Protein AF-A0A4Q7NW62-F1 (afdb_monomer)

Nearest PDB structures (foldseek):
  5v1u-assembly2_B  TM=8.911E-01  e=1.496E-04  Thermobaculum terrenum ATCC BAA-798
  6jx3-assembly1_B  TM=8.847E-01  e=1.708E-02  Thermobifida fusca
  4bq8-assembly1_C  TM=7.292E-01  e=2.832E+00  Homo sapiens
  8omv-assembly1_A  TM=6.789E-01  e=8.696E+00  Homo sapiens

Radius of gyration: 19.52 Å; Cα contacts (8 Å, |Δi|>4): 232; chains: 1; bounding box: 76×42×32 Å

Structure (mmCIF, N/CA/C/O backbone):
data_AF-A0A4Q7NW62-F1
#
_entry.id   AF-A0A4Q7NW62-F1
#
loop_
_atom_site.group_PDB
_atom_site.id
_atom_site.type_symbol
_atom_site.label_atom_id
_atom_site.label_alt_id
_atom_site.label_comp_id
_atom_site.label_asym_id
_atom_site.label_entity_id
_atom_site.label_seq_id
_atom_site.pdbx_PDB_ins_code
_atom_site.Cartn_x
_atom_site.Cartn_y
_atom_site.Cartn_z
_atom_site.occupancy
_atom_site.B_iso_or_equiv
_atom_site.auth_seq_id
_atom_site.auth_comp_id
_atom_site.auth_asym_id
_atom_site.auth_atom_id
_atom_site.pdbx_PDB_model_num
ATOM 1 N N . MET A 1 1 ? 17.694 -22.803 5.555 1.00 36.91 1 MET A N 1
ATOM 2 C CA . MET A 1 1 ? 16.861 -22.020 6.484 1.00 36.91 1 MET A CA 1
ATOM 3 C C . MET A 1 1 ? 16.450 -20.780 5.713 1.00 36.91 1 MET A C 1
ATOM 5 O O . MET A 1 1 ? 17.254 -19.869 5.587 1.00 36.91 1 MET A O 1
ATOM 9 N N . MET A 1 2 ? 15.308 -20.842 5.026 1.00 39.62 2 MET A N 1
ATOM 10 C CA . MET A 1 2 ? 14.738 -19.671 4.353 1.00 39.62 2 MET A CA 1
ATOM 11 C C . MET A 1 2 ? 14.202 -18.797 5.486 1.00 39.62 2 MET A C 1
ATOM 13 O O . MET A 1 2 ? 13.473 -19.325 6.322 1.00 39.62 2 MET A O 1
ATOM 17 N N . ALA A 1 3 ? 14.632 -17.542 5.593 1.00 41.91 3 ALA A N 1
ATOM 18 C CA . ALA A 1 3 ? 14.059 -16.640 6.582 1.00 41.91 3 ALA A CA 1
ATOM 19 C C . ALA A 1 3 ? 12.547 -16.561 6.323 1.00 41.91 3 ALA A C 1
ATOM 21 O O . ALA A 1 3 ? 12.134 -16.251 5.206 1.00 41.91 3 ALA A O 1
ATOM 22 N N . GLU A 1 4 ? 11.745 -16.924 7.322 1.00 54.19 4 GLU A N 1
ATOM 23 C CA . GLU A 1 4 ? 10.304 -16.686 7.329 1.00 54.19 4 GLU A CA 1
ATOM 24 C C . GLU A 1 4 ? 10.112 -15.168 7.245 1.00 54.19 4 GLU A C 1
ATOM 26 O O . GLU A 1 4 ? 10.319 -14.455 8.224 1.00 54.19 4 GLU A O 1
ATOM 31 N N . GLY A 1 5 ? 9.846 -14.662 6.038 1.00 63.66 5 GLY A N 1
ATOM 32 C CA . GLY A 1 5 ? 9.550 -13.250 5.824 1.00 63.66 5 GLY A CA 1
ATOM 33 C C . GLY A 1 5 ? 8.301 -12.861 6.611 1.00 63.66 5 GLY A C 1
ATOM 34 O O . GLY A 1 5 ? 7.371 -13.661 6.746 1.00 63.66 5 GLY A O 1
ATOM 35 N N . THR A 1 6 ? 8.283 -11.647 7.155 1.00 76.88 6 THR A N 1
ATOM 36 C CA . THR A 1 6 ? 7.163 -11.174 7.975 1.00 76.88 6 THR A CA 1
ATOM 37 C C . THR A 1 6 ? 5.910 -11.069 7.109 1.00 76.88 6 THR A C 1
ATOM 39 O O . THR A 1 6 ? 5.869 -10.286 6.160 1.00 76.88 6 THR A O 1
ATOM 42 N N . ALA A 1 7 ? 4.893 -11.867 7.433 1.00 85.19 7 ALA A N 1
ATOM 43 C CA . ALA A 1 7 ? 3.557 -11.730 6.872 1.00 85.19 7 ALA A CA 1
ATOM 44 C C . ALA A 1 7 ? 2.762 -10.665 7.639 1.00 85.19 7 ALA A C 1
ATOM 46 O O . ALA A 1 7 ? 2.982 -10.442 8.837 1.00 85.19 7 ALA A O 1
ATOM 47 N N . TYR A 1 8 ? 1.831 -10.031 6.935 1.00 89.62 8 TYR A N 1
ATOM 48 C CA . TYR A 1 8 ? 0.973 -8.979 7.465 1.00 89.62 8 TYR A CA 1
ATOM 49 C C . TYR A 1 8 ? -0.495 -9.319 7.232 1.00 89.62 8 TYR A C 1
ATOM 51 O O . TYR A 1 8 ? -0.834 -10.071 6.321 1.00 89.62 8 TYR A O 1
ATOM 59 N N . ALA A 1 9 ? -1.369 -8.746 8.047 1.00 89.88 9 ALA A N 1
ATOM 60 C CA . ALA A 1 9 ? -2.806 -8.907 7.917 1.00 89.88 9 ALA A CA 1
ATOM 61 C C . ALA A 1 9 ? -3.512 -7.555 8.023 1.00 89.88 9 ALA A C 1
ATOM 63 O O . ALA A 1 9 ? -3.043 -6.639 8.703 1.00 89.88 9 ALA A O 1
ATOM 64 N N . VAL A 1 10 ? -4.670 -7.465 7.370 1.00 91.62 10 VAL A N 1
ATOM 65 C CA . VAL A 1 10 ? -5.626 -6.370 7.543 1.00 91.62 10 VAL A CA 1
ATOM 66 C C . VAL A 1 10 ? -6.702 -6.825 8.521 1.00 91.62 10 VAL A C 1
ATOM 68 O O . VAL A 1 10 ? -7.255 -7.917 8.387 1.00 91.62 10 VAL A O 1
ATOM 71 N N . GLU A 1 11 ? -7.017 -5.988 9.505 1.00 89.44 11 GLU A N 1
ATOM 72 C CA . GLU A 1 11 ? -8.140 -6.228 10.407 1.00 89.44 11 GLU A CA 1
ATOM 73 C C . GLU A 1 11 ? -9.420 -5.628 9.798 1.00 89.44 11 GLU A C 1
ATOM 75 O O . GLU A 1 11 ? -9.573 -4.404 9.807 1.00 89.44 11 GLU A O 1
ATOM 80 N N . PRO A 1 12 ? -10.381 -6.440 9.313 1.00 83.62 12 PRO A N 1
ATOM 81 C CA . PRO A 1 12 ? -11.567 -5.930 8.610 1.00 83.62 12 PRO A CA 1
ATOM 82 C C . PRO A 1 12 ? -12.493 -5.082 9.496 1.00 83.62 12 PRO A C 1
ATOM 84 O O . PRO A 1 12 ? -13.343 -4.358 8.992 1.00 83.62 12 PRO A O 1
ATOM 87 N N . GLY A 1 13 ? -12.345 -5.160 10.824 1.00 88.19 13 GLY A N 1
ATOM 88 C CA . GLY A 1 13 ? -13.051 -4.294 11.774 1.00 88.19 13 GLY A CA 1
ATOM 89 C C . GLY A 1 13 ? -12.369 -2.947 12.038 1.00 88.19 13 GLY A C 1
ATOM 90 O O . GLY A 1 13 ? -12.949 -2.114 12.727 1.00 88.19 13 GLY A O 1
ATOM 91 N N . LYS A 1 14 ? -11.149 -2.735 11.530 1.00 89.75 14 LYS A N 1
ATOM 92 C CA . LYS A 1 14 ? -10.366 -1.504 11.722 1.00 89.75 14 LYS A CA 1
ATOM 93 C C . LYS A 1 14 ? -10.079 -0.773 10.423 1.00 89.75 14 LYS A C 1
ATOM 95 O O . LYS A 1 14 ? -9.925 0.441 10.454 1.00 89.75 14 LYS A O 1
ATOM 100 N N . VAL A 1 15 ? -9.994 -1.490 9.307 1.00 93.62 15 VAL A N 1
ATOM 101 C CA . VAL A 1 15 ? -9.616 -0.922 8.015 1.00 93.62 15 VAL A CA 1
ATOM 102 C C . VAL A 1 15 ? -10.602 -1.386 6.958 1.00 93.62 15 VAL A C 1
ATOM 104 O O . VAL A 1 15 ? -10.824 -2.585 6.790 1.00 93.62 15 VAL A O 1
ATOM 107 N N . VAL A 1 16 ? -11.165 -0.428 6.229 1.00 93.12 16 VAL A N 1
ATOM 108 C CA . VAL A 1 16 ? -11.902 -0.672 4.984 1.00 93.12 16 VAL A CA 1
ATOM 109 C C . VAL A 1 16 ? -11.052 -0.146 3.845 1.00 93.12 16 VAL A C 1
ATOM 111 O O . VAL A 1 16 ? -10.388 0.878 3.997 1.00 93.12 16 VAL A O 1
ATOM 114 N N . HIS A 1 17 ? -11.051 -0.842 2.714 1.00 93.75 17 HIS A N 1
ATOM 115 C CA . HIS A 1 17 ? -10.345 -0.377 1.535 1.00 93.75 17 HIS A CA 1
ATOM 116 C C . HIS A 1 17 ? -11.122 -0.687 0.261 1.00 93.75 17 HIS A C 1
ATOM 118 O O . HIS A 1 17 ? -11.857 -1.672 0.191 1.00 93.75 17 HIS A O 1
ATOM 124 N N . GLU A 1 18 ? -10.901 0.128 -0.758 1.00 92.88 18 GLU A N 1
ATOM 125 C CA . GLU A 1 18 ? -11.425 -0.071 -2.103 1.00 92.88 18 GLU A CA 1
ATOM 126 C C . GLU A 1 18 ? -10.347 0.319 -3.111 1.00 92.88 18 GLU A C 1
ATOM 128 O O . GLU A 1 18 ? -9.634 1.296 -2.907 1.00 92.88 18 GLU A O 1
ATOM 133 N N . THR A 1 19 ? -10.192 -0.465 -4.175 1.00 90.38 19 THR A N 1
ATOM 134 C CA . THR A 1 19 ? -9.251 -0.158 -5.257 1.00 90.38 19 THR A CA 1
ATOM 135 C C . THR A 1 19 ? -10.044 0.186 -6.508 1.00 90.38 19 THR A C 1
ATOM 137 O O . THR A 1 19 ? -10.826 -0.638 -6.983 1.00 90.38 19 THR A O 1
ATOM 140 N N . LEU A 1 20 ? -9.832 1.388 -7.037 1.00 86.44 20 LEU A N 1
ATOM 141 C CA . LEU A 1 20 ? -10.522 1.944 -8.197 1.00 86.44 20 LEU A CA 1
ATOM 142 C C . LEU A 1 20 ? -9.531 2.739 -9.057 1.00 86.44 20 LEU A C 1
ATOM 144 O O . LEU A 1 20 ? -8.699 3.462 -8.528 1.00 86.44 20 LEU A O 1
ATOM 148 N N . ASP A 1 21 ? -9.592 2.565 -10.379 1.00 85.62 21 ASP A N 1
ATOM 149 C CA . ASP A 1 21 ? -8.795 3.313 -11.373 1.00 85.62 21 ASP A CA 1
ATOM 150 C C . ASP A 1 21 ? -7.284 3.454 -11.059 1.00 85.62 21 ASP A C 1
ATOM 152 O O . ASP A 1 21 ? -6.673 4.500 -11.260 1.00 85.62 21 ASP A O 1
ATOM 156 N N . GLY A 1 22 ? -6.653 2.396 -10.536 1.00 86.31 22 GLY A N 1
ATOM 157 C CA . GLY A 1 22 ? -5.223 2.414 -10.198 1.00 86.31 22 GLY A CA 1
ATOM 158 C C . GLY A 1 22 ? -4.876 3.175 -8.909 1.00 86.31 22 GLY A C 1
ATOM 159 O O . GLY A 1 22 ? -3.703 3.465 -8.665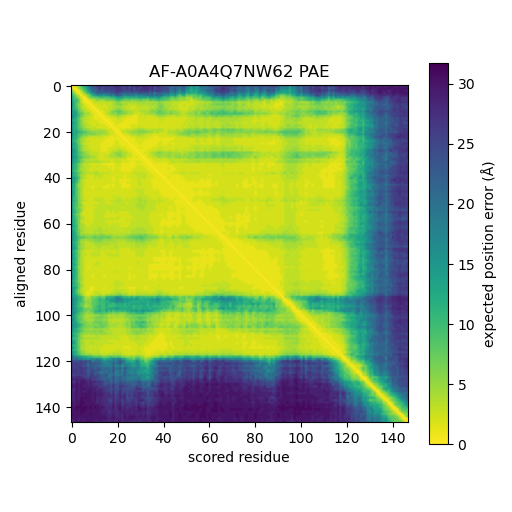 1.00 86.31 22 GLY A O 1
ATOM 160 N N . GLU A 1 23 ? -5.871 3.466 -8.073 1.00 90.75 23 GLU A N 1
ATOM 161 C CA . GLU A 1 23 ? -5.745 4.027 -6.730 1.00 90.75 23 GLU A CA 1
ATOM 162 C C . GLU A 1 23 ? -6.403 3.089 -5.705 1.00 90.75 23 GLU A C 1
ATOM 164 O O . GLU A 1 23 ? -7.436 2.476 -5.969 1.00 90.75 23 GLU A O 1
ATOM 169 N N . THR A 1 24 ? -5.808 2.961 -4.518 1.00 94.38 24 THR A N 1
ATOM 170 C CA . THR A 1 24 ? -6.442 2.293 -3.376 1.00 94.38 24 THR A CA 1
ATOM 171 C C . THR A 1 24 ? -6.786 3.321 -2.317 1.00 94.38 24 THR A C 1
ATOM 173 O O . THR A 1 24 ? -5.908 3.979 -1.764 1.00 94.38 24 THR A O 1
ATOM 176 N N . ILE A 1 25 ? -8.065 3.386 -1.981 1.00 93.94 25 ILE A N 1
ATOM 177 C CA . ILE A 1 25 ? -8.583 4.133 -0.849 1.00 93.94 25 ILE A CA 1
ATOM 178 C C . ILE A 1 25 ? -8.543 3.256 0.390 1.00 93.94 25 ILE A C 1
ATOM 180 O O . ILE A 1 25 ? -9.022 2.125 0.351 1.00 93.94 25 ILE A O 1
ATOM 184 N N . LEU A 1 26 ? -8.006 3.775 1.494 1.00 93.94 26 LEU A N 1
ATOM 185 C CA . LEU A 1 26 ? -8.038 3.124 2.801 1.00 93.94 26 LEU A CA 1
ATOM 186 C C . LEU A 1 26 ? -8.683 4.039 3.837 1.00 93.94 26 LEU A C 1
ATOM 188 O O . LEU A 1 26 ? -8.395 5.231 3.899 1.00 93.94 26 LEU A O 1
ATOM 192 N N . ILE A 1 27 ? -9.523 3.464 4.690 1.00 91.75 27 ILE A N 1
ATOM 193 C CA . ILE A 1 27 ? -10.200 4.170 5.774 1.00 91.75 27 ILE A CA 1
ATOM 194 C C . ILE A 1 27 ? -9.895 3.441 7.078 1.00 91.75 27 ILE A C 1
ATOM 196 O O . ILE A 1 27 ? -10.311 2.295 7.269 1.00 91.75 27 ILE A O 1
ATOM 200 N N . ALA A 1 28 ? -9.193 4.120 7.985 1.00 91.44 28 ALA A N 1
ATOM 201 C CA . ALA A 1 28 ? -8.973 3.645 9.343 1.00 91.44 28 ALA A CA 1
ATOM 202 C C . ALA A 1 28 ? -10.215 3.956 10.193 1.00 91.44 28 ALA A C 1
ATOM 204 O O . ALA A 1 28 ? -10.423 5.082 10.639 1.00 91.44 28 ALA A O 1
ATOM 205 N N . LEU A 1 29 ? -11.052 2.950 10.445 1.00 88.56 29 LEU A N 1
ATOM 206 C CA . LEU A 1 29 ? -12.327 3.081 11.160 1.00 88.56 29 LEU A CA 1
ATOM 207 C C . LEU A 1 29 ? -12.166 3.546 12.613 1.00 88.56 29 LEU A C 1
ATOM 209 O O . LEU A 1 29 ? -13.073 4.162 13.167 1.00 88.56 29 LEU A O 1
ATOM 213 N N . THR A 1 30 ? -11.022 3.259 13.238 1.00 86.69 30 THR A N 1
ATOM 214 C CA . THR A 1 30 ? -10.743 3.653 14.627 1.00 86.69 30 THR A CA 1
ATOM 215 C C . THR A 1 30 ? -10.506 5.157 14.762 1.00 86.69 30 THR A C 1
ATOM 217 O O . THR A 1 30 ? -10.933 5.763 15.743 1.00 86.69 30 THR A O 1
ATOM 220 N N . THR A 1 31 ? -9.802 5.756 13.800 1.00 86.50 31 THR A N 1
ATOM 221 C CA . THR A 1 31 ? -9.385 7.166 13.841 1.00 86.50 31 THR A CA 1
ATOM 222 C C . THR A 1 31 ? -10.242 8.058 12.945 1.00 86.50 31 THR A C 1
ATOM 224 O O . THR A 1 31 ? -10.243 9.271 13.131 1.00 86.50 31 THR A O 1
ATOM 227 N N . GLY A 1 32 ? -10.966 7.474 11.987 1.00 85.56 32 GLY A N 1
ATOM 228 C CA . GLY A 1 32 ? -11.685 8.194 10.938 1.00 85.56 32 GLY A CA 1
ATOM 229 C C . GLY A 1 32 ? -10.771 8.783 9.859 1.00 85.56 32 GLY A C 1
ATOM 230 O O . GLY A 1 32 ? -11.248 9.551 9.030 1.00 85.56 32 GLY A O 1
ATOM 231 N N . VAL A 1 33 ? -9.474 8.454 9.868 1.00 89.31 33 VAL A N 1
ATOM 232 C CA . VAL A 1 33 ? -8.499 8.987 8.908 1.00 89.31 33 VAL A CA 1
ATOM 233 C C . VAL A 1 33 ? -8.609 8.245 7.581 1.00 89.31 33 VAL A C 1
ATOM 235 O O . VAL A 1 33 ? -8.748 7.018 7.537 1.00 89.31 33 VAL A O 1
ATOM 238 N N . TYR A 1 34 ? -8.520 9.011 6.501 1.00 90.56 34 TYR A N 1
ATOM 239 C CA . TYR A 1 34 ? -8.541 8.526 5.131 1.00 90.56 34 TYR A CA 1
ATOM 240 C C . TYR A 1 34 ? -7.131 8.523 4.543 1.00 90.56 34 TYR A C 1
ATOM 242 O O . TYR A 1 34 ? -6.317 9.409 4.823 1.00 90.56 34 TYR A O 1
ATOM 250 N N . TYR A 1 35 ? -6.866 7.556 3.671 1.00 93.56 35 TYR A N 1
ATOM 251 C CA . TYR A 1 35 ? -5.627 7.473 2.921 1.00 93.56 35 TYR A CA 1
ATOM 252 C C . TYR A 1 35 ? -5.901 7.178 1.446 1.00 93.56 35 TYR A C 1
ATOM 254 O O . TYR A 1 35 ? -6.716 6.313 1.128 1.00 93.56 35 TYR A O 1
ATOM 262 N N . SER A 1 36 ? -5.180 7.860 0.556 1.00 94.38 36 SER A N 1
ATOM 263 C CA . SER A 1 36 ? -5.070 7.488 -0.861 1.00 94.38 36 SER A CA 1
ATOM 264 C C . SER A 1 36 ? -3.703 6.849 -1.095 1.00 94.38 36 SER A C 1
ATOM 266 O O . SER A 1 36 ? -2.678 7.348 -0.622 1.00 94.38 36 SER A O 1
ATOM 268 N N . LEU A 1 37 ? -3.696 5.722 -1.797 1.00 96.19 37 LEU A N 1
ATOM 269 C CA . LEU A 1 37 ? -2.504 4.976 -2.161 1.00 96.19 37 LEU A CA 1
ATOM 270 C C . LEU A 1 37 ? -2.409 4.865 -3.682 1.00 96.19 37 LEU A C 1
ATOM 272 O O . LEU A 1 37 ? -3.241 4.219 -4.315 1.00 96.19 37 LEU A O 1
ATOM 276 N N . THR A 1 38 ? -1.359 5.445 -4.259 1.00 95.50 38 THR A N 1
ATOM 277 C CA . THR A 1 38 ? -1.170 5.550 -5.716 1.00 95.50 38 THR A CA 1
ATOM 278 C C . THR A 1 38 ? 0.167 4.958 -6.180 1.00 95.50 38 THR A C 1
ATOM 280 O O . THR A 1 38 ? 0.960 4.423 -5.393 1.00 95.50 38 THR A O 1
ATOM 283 N N . GLY A 1 39 ? 0.415 5.012 -7.493 1.00 95.19 39 GLY A N 1
ATOM 284 C CA . GLY A 1 39 ? 1.614 4.461 -8.123 1.00 95.19 39 GLY A CA 1
ATOM 285 C C . GLY A 1 39 ? 1.575 2.936 -8.136 1.00 95.19 39 GLY A C 1
ATOM 286 O O . GLY A 1 39 ? 0.569 2.335 -8.496 1.00 95.19 39 GLY A O 1
ATOM 287 N N . THR A 1 40 ? 2.658 2.283 -7.721 1.00 96.69 40 THR A N 1
ATOM 288 C CA . THR A 1 40 ? 2.671 0.818 -7.517 1.00 96.69 40 THR A CA 1
ATOM 289 C C . THR A 1 40 ? 2.087 0.384 -6.167 1.00 96.69 40 THR A C 1
ATOM 291 O O . THR A 1 40 ? 2.026 -0.811 -5.868 1.00 96.69 40 THR A O 1
ATOM 294 N N . GLY A 1 41 ? 1.614 1.344 -5.367 1.00 96.44 41 GLY A N 1
ATOM 295 C CA . GLY A 1 41 ? 1.012 1.128 -4.057 1.00 96.44 41 GLY A CA 1
ATOM 296 C C . GLY A 1 41 ? -0.162 0.144 -4.056 1.00 96.44 41 GLY A C 1
ATOM 297 O O . GLY A 1 41 ? -0.115 -0.801 -3.270 1.00 96.44 41 GLY A O 1
ATOM 298 N N . PRO A 1 42 ? -1.174 0.279 -4.934 1.00 96.25 42 PRO A N 1
ATOM 299 C CA . PRO A 1 42 ? -2.305 -0.654 -4.999 1.00 96.25 42 PRO A CA 1
ATOM 300 C C . PRO A 1 42 ? -1.902 -2.111 -5.240 1.00 96.25 42 PRO A C 1
ATOM 302 O O . PRO A 1 42 ? -2.390 -3.014 -4.555 1.00 96.25 42 PRO A O 1
ATOM 305 N N . ALA A 1 43 ? -0.949 -2.357 -6.144 1.00 95.88 43 ALA A N 1
ATOM 306 C CA . ALA A 1 43 ? -0.411 -3.697 -6.365 1.00 95.88 43 ALA A CA 1
ATOM 307 C C . ALA A 1 43 ? 0.323 -4.242 -5.135 1.00 95.88 43 ALA A C 1
ATOM 309 O O . ALA A 1 43 ? 0.128 -5.409 -4.785 1.00 95.88 43 ALA A O 1
ATOM 310 N N . ALA A 1 44 ? 1.130 -3.412 -4.465 1.00 95.75 44 ALA A N 1
ATOM 311 C CA . ALA A 1 44 ? 1.802 -3.795 -3.227 1.00 95.75 44 ALA A CA 1
ATOM 312 C C . ALA A 1 44 ? 0.789 -4.111 -2.113 1.00 95.75 44 ALA A C 1
ATOM 314 O O . ALA A 1 44 ? 0.887 -5.152 -1.464 1.00 95.75 44 ALA A O 1
ATOM 315 N N . TRP A 1 45 ? -0.218 -3.252 -1.937 1.00 95.75 45 TRP A N 1
ATOM 316 C CA . TRP A 1 45 ? -1.308 -3.423 -0.978 1.00 95.75 45 TRP A CA 1
ATOM 317 C C . TRP A 1 45 ? -2.067 -4.728 -1.202 1.00 95.75 45 TRP A C 1
ATOM 319 O O . TRP A 1 45 ? -2.273 -5.480 -0.252 1.00 95.75 45 TRP A O 1
ATOM 329 N N . SER A 1 46 ? -2.430 -5.042 -2.450 1.00 93.81 46 SER A N 1
ATOM 330 C CA . SER A 1 46 ? -3.135 -6.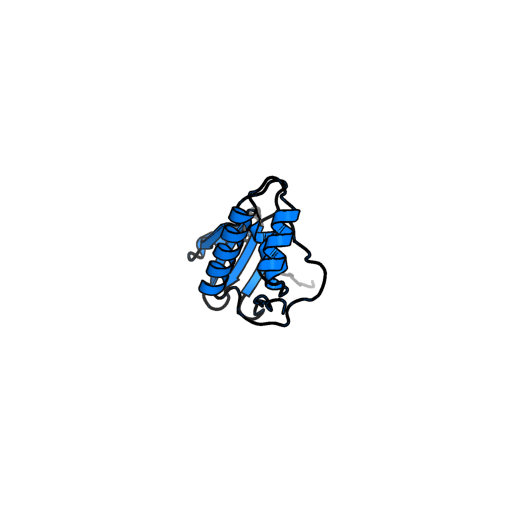283 -2.795 1.00 93.81 46 SER A CA 1
ATOM 331 C C . SER A 1 46 ? -2.374 -7.530 -2.335 1.00 93.81 46 SER A C 1
ATOM 333 O O . SER A 1 46 ? -2.988 -8.474 -1.850 1.00 93.81 46 SER A O 1
ATOM 335 N N . ALA A 1 47 ? -1.045 -7.542 -2.459 1.00 93.88 47 ALA A N 1
ATOM 336 C CA . ALA A 1 47 ? -0.230 -8.663 -2.000 1.00 93.88 47 ALA A CA 1
ATOM 337 C C . ALA A 1 47 ? -0.071 -8.670 -0.469 1.00 93.88 47 ALA A C 1
ATOM 339 O O . ALA A 1 47 ? -0.309 -9.691 0.179 1.00 93.88 47 ALA A O 1
ATOM 340 N N . LEU A 1 48 ? 0.309 -7.534 0.124 1.00 93.62 48 LEU A N 1
ATOM 341 C CA . LEU A 1 48 ? 0.580 -7.427 1.563 1.00 93.62 48 LEU A CA 1
ATOM 342 C C . LEU A 1 48 ? -0.668 -7.712 2.409 1.00 93.62 48 LEU A C 1
ATOM 344 O O . LEU A 1 48 ? -0.579 -8.425 3.405 1.00 93.62 48 LEU A O 1
ATOM 348 N N . SER A 1 49 ? -1.836 -7.217 1.988 1.00 91.44 49 SER A N 1
ATOM 349 C CA . SER A 1 49 ? -3.116 -7.441 2.679 1.00 91.44 49 SER A CA 1
ATOM 350 C C . SER A 1 49 ? -3.568 -8.906 2.676 1.00 91.44 49 SER A C 1
ATOM 352 O O . SER A 1 49 ? -4.324 -9.316 3.555 1.00 91.44 49 SER A O 1
ATOM 354 N N . GLN A 1 50 ? -3.065 -9.712 1.734 1.00 89.94 50 GLN A N 1
ATOM 355 C CA . GLN A 1 50 ? -3.306 -11.155 1.649 1.00 89.94 50 GLN A CA 1
ATOM 356 C C . GLN A 1 50 ? -2.268 -11.991 2.418 1.00 89.94 50 GLN A C 1
ATOM 358 O O . GLN A 1 50 ? -2.285 -13.219 2.335 1.00 89.94 50 GLN A O 1
ATOM 363 N N . GLY A 1 51 ? -1.349 -11.362 3.158 1.00 90.69 51 GLY A N 1
ATOM 364 C CA . GLY A 1 51 ? -0.314 -12.074 3.910 1.00 90.69 51 GLY A CA 1
ATOM 365 C C . GLY A 1 51 ? 0.888 -12.508 3.079 1.00 90.69 51 GLY A C 1
ATOM 366 O O . GLY A 1 51 ? 1.647 -13.379 3.513 1.00 90.69 51 GLY A O 1
ATOM 367 N N . VAL A 1 52 ? 1.098 -11.912 1.900 1.00 92.62 52 VAL A N 1
ATOM 368 C CA . VAL A 1 52 ? 2.346 -12.095 1.153 1.00 92.62 52 VAL A CA 1
ATOM 369 C C . VAL A 1 52 ? 3.483 -11.378 1.896 1.00 92.62 52 VAL A C 1
ATOM 371 O O . VAL A 1 52 ? 3.365 -10.182 2.166 1.00 92.62 52 VAL A O 1
ATOM 374 N N . PRO A 1 53 ? 4.606 -12.059 2.196 1.00 92.56 53 PRO A N 1
ATOM 375 C CA . PRO A 1 53 ? 5.768 -11.421 2.808 1.00 92.56 53 PRO A CA 1
ATOM 376 C C . PRO A 1 53 ? 6.349 -10.292 1.951 1.00 92.56 53 PRO A C 1
ATOM 378 O O . PRO A 1 53 ? 6.371 -10.383 0.718 1.00 92.56 53 PRO A O 1
ATOM 381 N N . VAL A 1 54 ? 6.894 -9.262 2.601 1.00 92.38 54 VAL A N 1
ATOM 382 C CA . VAL A 1 54 ? 7.468 -8.071 1.944 1.00 92.38 54 VAL A CA 1
ATOM 383 C C . VAL A 1 54 ? 8.513 -8.429 0.895 1.00 92.38 54 VAL A C 1
ATOM 385 O O . VAL A 1 54 ? 8.521 -7.851 -0.191 1.00 92.38 54 VAL A O 1
ATOM 388 N N . GLU A 1 55 ? 9.360 -9.418 1.161 1.00 91.94 55 GLU A N 1
ATOM 389 C CA . GLU A 1 55 ? 10.416 -9.850 0.246 1.00 91.94 55 GLU A CA 1
ATOM 390 C C . GLU A 1 55 ? 9.831 -10.454 -1.035 1.00 91.94 55 GLU A C 1
ATOM 392 O O . GLU A 1 55 ? 10.330 -10.210 -2.136 1.00 91.94 55 GLU A O 1
ATOM 397 N N . ARG A 1 56 ? 8.738 -11.215 -0.907 1.00 93.50 56 ARG A N 1
ATOM 398 C CA . ARG A 1 56 ? 8.045 -11.826 -2.047 1.00 93.50 56 ARG A CA 1
ATOM 399 C C . ARG A 1 56 ? 7.268 -10.787 -2.850 1.00 93.50 56 ARG A C 1
ATOM 401 O O . ARG A 1 56 ? 7.306 -10.830 -4.077 1.00 93.50 56 ARG A O 1
ATOM 408 N N . CYS A 1 57 ? 6.616 -9.843 -2.172 1.00 94.19 57 CYS A N 1
ATOM 409 C CA . CYS A 1 57 ? 5.952 -8.702 -2.804 1.00 94.19 57 CYS A CA 1
ATOM 410 C C . CYS A 1 57 ? 6.958 -7.853 -3.602 1.00 94.19 57 CYS A C 1
ATOM 412 O O . CYS A 1 57 ? 6.756 -7.585 -4.786 1.00 94.19 57 CYS A O 1
ATOM 414 N N . THR A 1 58 ? 8.100 -7.535 -2.989 1.00 95.12 58 THR A N 1
ATOM 415 C CA . THR A 1 58 ? 9.199 -6.793 -3.624 1.00 95.12 58 THR A CA 1
ATOM 416 C C . THR A 1 58 ? 9.723 -7.513 -4.864 1.00 95.12 58 THR A C 1
ATOM 418 O O . THR A 1 58 ? 9.868 -6.900 -5.920 1.00 95.12 58 THR A O 1
ATOM 421 N N . ALA A 1 59 ? 9.977 -8.822 -4.762 1.00 94.62 59 ALA A N 1
ATOM 422 C CA . ALA A 1 59 ? 10.445 -9.618 -5.893 1.00 94.62 59 ALA A CA 1
ATOM 423 C C . ALA A 1 59 ? 9.427 -9.641 -7.045 1.00 94.62 59 ALA A C 1
ATOM 425 O O . ALA A 1 59 ? 9.817 -9.522 -8.206 1.00 94.62 59 ALA A O 1
ATOM 426 N N . ALA A 1 60 ? 8.130 -9.749 -6.737 1.00 95.19 60 ALA A N 1
ATOM 427 C CA . ALA A 1 60 ? 7.069 -9.712 -7.739 1.00 95.19 60 ALA A CA 1
ATOM 428 C C . ALA A 1 60 ? 6.989 -8.347 -8.443 1.00 95.19 60 ALA A C 1
ATOM 430 O O . ALA A 1 60 ? 6.872 -8.295 -9.668 1.00 95.19 60 ALA A O 1
ATOM 431 N N . LEU A 1 61 ? 7.105 -7.242 -7.698 1.00 95.50 61 LEU A N 1
ATOM 432 C CA . LEU A 1 61 ? 7.116 -5.893 -8.271 1.00 95.50 61 LEU A CA 1
ATOM 433 C C . LEU A 1 61 ? 8.352 -5.659 -9.146 1.00 95.50 61 LEU A C 1
ATOM 435 O O . LEU A 1 61 ? 8.216 -5.206 -10.279 1.00 95.50 61 LEU A O 1
ATOM 439 N N . ALA A 1 62 ? 9.543 -6.038 -8.681 1.00 95.75 62 ALA A N 1
ATOM 440 C CA . ALA A 1 62 ? 10.766 -5.923 -9.475 1.00 95.75 62 ALA A CA 1
ATOM 441 C C . ALA A 1 62 ? 10.699 -6.761 -10.768 1.00 95.75 62 ALA A C 1
ATOM 443 O O . ALA A 1 62 ? 11.168 -6.323 -11.816 1.00 95.75 62 ALA A O 1
ATOM 444 N N . ALA A 1 63 ? 10.069 -7.941 -10.720 1.00 94.81 63 ALA A N 1
ATOM 445 C CA . ALA A 1 63 ? 9.846 -8.770 -11.904 1.00 94.81 63 ALA A CA 1
ATOM 446 C C . ALA A 1 63 ? 8.840 -8.145 -12.887 1.00 94.81 63 ALA A C 1
ATOM 448 O O . ALA A 1 63 ? 9.036 -8.237 -14.098 1.00 94.81 63 ALA A O 1
ATOM 449 N N . ARG A 1 64 ? 7.783 -7.490 -12.382 1.00 95.19 64 ARG A N 1
ATOM 450 C CA . ARG A 1 64 ? 6.802 -6.761 -13.204 1.00 95.19 64 ARG A CA 1
ATOM 451 C C . ARG A 1 64 ? 7.417 -5.531 -13.879 1.00 95.19 64 ARG A C 1
ATOM 453 O O . ARG A 1 64 ? 7.021 -5.197 -14.991 1.00 95.19 64 ARG A O 1
ATOM 460 N N . TYR A 1 65 ? 8.399 -4.896 -13.238 1.00 95.75 65 TYR A N 1
ATOM 461 C CA . TYR A 1 65 ? 9.034 -3.663 -13.704 1.00 95.75 65 TYR A CA 1
ATOM 462 C C . TYR A 1 65 ? 10.550 -3.822 -13.920 1.00 95.75 65 TYR A C 1
ATOM 464 O O . TYR A 1 65 ? 11.342 -3.243 -13.178 1.00 95.75 65 TYR A O 1
ATOM 472 N N . PRO A 1 66 ? 10.993 -4.528 -14.977 1.00 92.06 66 PRO A N 1
ATOM 473 C CA . PRO A 1 66 ? 12.417 -4.798 -15.215 1.00 92.06 66 PRO A CA 1
ATOM 474 C C . PRO A 1 66 ? 13.256 -3.544 -15.521 1.00 92.06 66 PRO A C 1
ATOM 476 O O . PRO A 1 66 ? 14.482 -3.610 -15.513 1.00 92.06 66 PRO A O 1
ATOM 479 N N . GLY A 1 67 ? 12.610 -2.412 -15.829 1.00 92.31 67 GLY A N 1
ATOM 480 C CA . GLY A 1 67 ? 13.269 -1.119 -16.030 1.00 92.31 67 GLY A CA 1
ATOM 481 C C . GLY A 1 67 ? 13.506 -0.315 -14.744 1.00 92.31 67 GLY A C 1
ATOM 482 O O . GLY A 1 67 ? 14.206 0.693 -14.800 1.00 92.31 67 GLY A O 1
ATOM 483 N N . ALA A 1 68 ? 12.930 -0.727 -13.611 1.00 94.38 68 ALA A N 1
ATOM 484 C CA . ALA A 1 68 ? 13.160 -0.102 -12.312 1.00 94.38 68 ALA A CA 1
ATOM 485 C C . ALA A 1 68 ? 14.383 -0.725 -11.622 1.00 94.38 68 ALA A C 1
ATOM 487 O O . ALA A 1 68 ? 14.659 -1.912 -11.786 1.00 94.38 68 ALA A O 1
ATOM 488 N N . ASP A 1 69 ? 15.109 0.064 -10.828 1.00 95.94 69 ASP A N 1
ATOM 489 C CA . ASP A 1 69 ? 16.210 -0.454 -10.010 1.00 95.94 69 ASP A CA 1
ATOM 490 C C . ASP A 1 69 ? 15.651 -1.346 -8.882 1.00 95.94 69 ASP A C 1
ATOM 492 O O . ASP A 1 69 ? 14.909 -0.843 -8.033 1.00 95.94 69 ASP A O 1
ATOM 496 N N . PRO A 1 70 ? 16.006 -2.646 -8.813 1.00 94.25 70 PRO A N 1
ATOM 497 C CA . PRO A 1 70 ? 15.519 -3.544 -7.767 1.00 94.25 70 PRO A CA 1
ATOM 498 C C . PRO A 1 70 ? 15.815 -3.057 -6.344 1.00 94.25 70 PRO A C 1
ATOM 500 O O . PRO A 1 70 ? 15.029 -3.322 -5.434 1.00 94.25 70 PRO A O 1
ATOM 503 N N . ALA A 1 71 ? 16.926 -2.340 -6.138 1.00 95.06 71 ALA A N 1
ATOM 504 C CA . ALA A 1 71 ? 17.254 -1.775 -4.832 1.00 95.06 71 ALA A CA 1
ATOM 505 C C . ALA A 1 71 ? 16.289 -0.642 -4.449 1.00 95.06 71 ALA A C 1
ATOM 507 O O . ALA A 1 71 ? 15.872 -0.554 -3.291 1.00 95.06 71 ALA A O 1
ATOM 508 N N . GLN A 1 72 ? 15.887 0.177 -5.426 1.00 96.19 72 GLN A N 1
ATOM 509 C CA . GLN A 1 72 ? 14.883 1.219 -5.229 1.00 96.19 72 GLN A CA 1
ATOM 510 C C . GLN A 1 72 ? 13.514 0.606 -4.925 1.00 96.19 72 GLN A C 1
ATOM 512 O O . GLN A 1 72 ? 12.888 1.001 -3.948 1.00 96.19 72 GLN A O 1
ATOM 517 N N . VAL A 1 73 ? 13.092 -0.414 -5.684 1.00 96.75 73 VAL A N 1
ATOM 518 C CA . VAL A 1 73 ? 11.822 -1.125 -5.438 1.00 96.75 73 VAL A CA 1
ATOM 519 C C . VAL A 1 73 ? 11.779 -1.691 -4.016 1.00 96.75 73 VAL A C 1
ATOM 521 O O . VAL A 1 73 ? 10.790 -1.520 -3.308 1.00 96.75 73 VAL A O 1
ATOM 524 N N . ALA A 1 74 ? 12.864 -2.323 -3.560 1.00 95.56 74 ALA A N 1
ATOM 525 C CA . ALA A 1 74 ? 12.953 -2.850 -2.200 1.00 95.56 74 ALA A CA 1
ATOM 526 C C . ALA A 1 74 ? 12.855 -1.754 -1.130 1.00 95.56 74 ALA A C 1
ATOM 528 O O . ALA A 1 74 ? 12.137 -1.920 -0.143 1.00 95.56 74 ALA A O 1
ATOM 529 N N . SER A 1 75 ? 13.550 -0.632 -1.331 1.00 96.75 75 SER A N 1
ATOM 530 C CA . SER A 1 75 ? 13.483 0.518 -0.424 1.00 96.75 75 SER A CA 1
ATOM 531 C C . SER A 1 75 ? 12.071 1.106 -0.353 1.00 96.75 75 SER A C 1
ATOM 533 O O . SER A 1 75 ? 11.574 1.395 0.733 1.00 96.75 75 SER A O 1
ATOM 535 N N . ASP A 1 76 ? 11.416 1.250 -1.501 1.00 97.44 76 ASP A N 1
ATOM 536 C CA . ASP A 1 76 ? 10.078 1.820 -1.627 1.00 97.44 76 ASP A CA 1
ATOM 537 C C . ASP A 1 76 ? 9.011 0.948 -0.952 1.00 97.44 76 ASP A C 1
ATOM 539 O O . ASP A 1 76 ? 8.191 1.446 -0.179 1.00 97.44 76 ASP A O 1
ATOM 543 N N . VAL A 1 77 ? 9.041 -0.369 -1.183 1.00 96.19 77 VAL A N 1
ATOM 544 C CA . VAL A 1 77 ? 8.101 -1.313 -0.556 1.00 96.19 77 VAL A CA 1
ATOM 545 C C . VAL A 1 77 ? 8.322 -1.383 0.957 1.00 96.19 77 VAL A C 1
ATOM 547 O O . VAL A 1 77 ? 7.353 -1.418 1.720 1.00 96.19 77 VAL A O 1
ATOM 550 N N . ALA A 1 78 ? 9.576 -1.358 1.419 1.00 95.25 78 ALA A N 1
ATOM 551 C CA . ALA A 1 78 ? 9.884 -1.311 2.846 1.00 95.25 78 ALA A CA 1
ATOM 552 C C . ALA A 1 78 ? 9.371 -0.014 3.496 1.00 95.25 78 ALA A C 1
ATOM 554 O O . ALA A 1 78 ? 8.759 -0.061 4.565 1.00 95.25 78 ALA A O 1
ATOM 555 N N . ALA A 1 79 ? 9.565 1.133 2.836 1.00 96.94 79 ALA A N 1
ATOM 556 C CA . ALA A 1 79 ? 9.074 2.425 3.305 1.00 96.94 79 ALA A CA 1
ATOM 557 C C . ALA A 1 79 ? 7.539 2.481 3.350 1.00 96.94 79 ALA A C 1
ATOM 559 O O . ALA A 1 79 ? 6.982 2.962 4.337 1.00 96.94 79 ALA A O 1
ATOM 560 N N . LEU A 1 80 ? 6.854 1.960 2.326 1.00 97.50 80 LEU A N 1
ATOM 561 C CA . LEU A 1 80 ? 5.394 1.836 2.319 1.00 97.50 80 LEU A CA 1
ATOM 562 C C . LEU A 1 80 ? 4.916 0.947 3.471 1.00 97.50 80 LEU A C 1
ATOM 564 O O . LEU A 1 80 ? 4.029 1.338 4.222 1.00 97.50 80 LEU A O 1
ATOM 568 N N . THR A 1 81 ? 5.521 -0.230 3.643 1.00 96.12 81 THR A N 1
ATOM 569 C CA . THR A 1 81 ? 5.135 -1.170 4.707 1.00 96.12 81 THR A CA 1
ATOM 570 C C . THR A 1 81 ? 5.294 -0.531 6.086 1.00 96.12 81 THR A C 1
ATOM 572 O O . THR A 1 81 ? 4.411 -0.656 6.930 1.00 96.12 81 THR A O 1
ATOM 575 N N . GLY A 1 82 ? 6.384 0.212 6.307 1.00 96.00 82 GLY A N 1
ATOM 576 C CA . GLY A 1 82 ? 6.596 0.968 7.541 1.00 96.00 82 GLY A CA 1
ATOM 577 C C . GLY A 1 82 ? 5.507 2.012 7.803 1.00 96.00 82 GLY A C 1
ATOM 578 O O . GLY A 1 82 ? 5.036 2.116 8.933 1.00 96.00 82 GLY A O 1
ATOM 579 N N . GLN A 1 83 ? 5.066 2.739 6.771 1.00 96.62 83 GLN A N 1
ATOM 580 C CA . GLN A 1 83 ? 3.967 3.705 6.885 1.00 96.62 83 GLN A CA 1
ATOM 581 C C . GLN A 1 83 ? 2.636 3.016 7.207 1.00 96.62 83 GLN A C 1
ATOM 583 O O . GLN A 1 83 ? 1.951 3.423 8.138 1.00 96.62 83 GLN A O 1
ATOM 588 N N . LEU A 1 84 ? 2.301 1.929 6.506 1.00 96.06 84 LEU A N 1
ATOM 589 C CA . LEU A 1 84 ? 1.071 1.169 6.754 1.00 96.06 84 LEU A CA 1
ATOM 590 C C . LEU A 1 84 ? 1.017 0.599 8.179 1.00 96.06 84 LEU A C 1
ATOM 592 O O . LEU A 1 84 ? -0.048 0.565 8.784 1.00 96.06 84 LEU A O 1
ATOM 596 N N . LEU A 1 85 ? 2.157 0.168 8.726 1.00 94.69 85 LEU A N 1
ATOM 597 C CA . LEU A 1 85 ? 2.254 -0.295 10.112 1.00 94.69 85 LEU A CA 1
ATOM 598 C C . LEU A 1 85 ? 2.124 0.851 11.120 1.00 94.69 85 LEU A C 1
ATOM 600 O O . LEU A 1 85 ? 1.464 0.689 12.141 1.00 94.69 85 LEU A O 1
ATOM 604 N N . ALA A 1 86 ? 2.761 1.994 10.851 1.00 94.75 86 ALA A N 1
ATOM 605 C CA . ALA A 1 86 ? 2.708 3.159 11.733 1.00 94.75 86 ALA A CA 1
ATOM 606 C C . ALA A 1 86 ? 1.291 3.744 11.840 1.00 94.75 86 ALA A C 1
ATOM 608 O O . ALA A 1 86 ? 0.900 4.195 12.912 1.00 94.75 86 ALA A O 1
ATOM 609 N N . GLU A 1 87 ? 0.527 3.688 10.749 1.00 93.88 87 GLU A N 1
ATOM 610 C CA . GLU A 1 87 ? -0.870 4.131 10.675 1.00 93.88 87 GLU A CA 1
ATOM 611 C C . GLU A 1 87 ? -1.873 3.025 11.073 1.00 93.88 87 GLU A C 1
ATOM 613 O O . GLU A 1 87 ? -3.079 3.203 10.922 1.00 93.88 87 GLU A O 1
ATOM 618 N N . GLU A 1 88 ? -1.394 1.870 11.558 1.00 93.88 88 GLU A N 1
ATOM 619 C CA . GLU A 1 88 ? -2.210 0.704 11.949 1.00 93.88 88 GLU A CA 1
ATOM 620 C C . GLU A 1 88 ? -3.122 0.157 10.824 1.00 93.88 88 GLU A C 1
ATOM 622 O O . GLU A 1 88 ? -4.110 -0.534 11.080 1.00 93.88 88 GLU A O 1
ATOM 627 N N . LEU A 1 89 ? -2.773 0.431 9.561 1.00 94.06 89 LEU A N 1
ATOM 628 C CA . LEU A 1 89 ? -3.465 -0.068 8.366 1.00 94.06 89 LEU A CA 1
ATOM 629 C C . LEU A 1 89 ? -3.101 -1.527 8.053 1.00 94.06 89 LEU A C 1
ATOM 631 O O . LEU A 1 89 ? -3.893 -2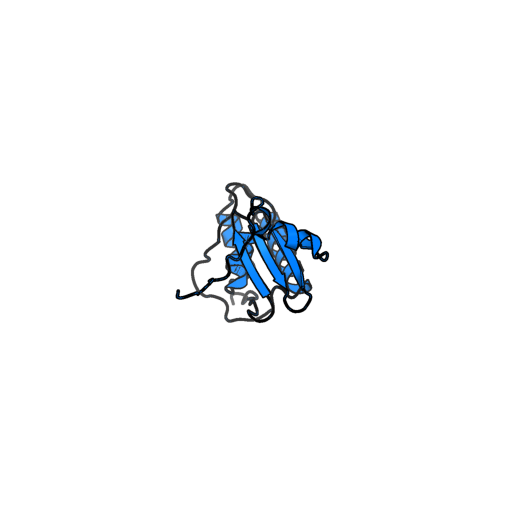.269 7.471 1.00 94.06 89 LEU A O 1
ATOM 635 N N . LEU A 1 90 ? -1.900 -1.941 8.461 1.00 94.25 90 LEU A N 1
ATOM 636 C CA . LEU A 1 90 ? -1.461 -3.331 8.517 1.00 94.25 90 LEU A CA 1
ATOM 637 C C . LEU A 1 90 ? -1.085 -3.693 9.949 1.00 94.25 90 LEU A C 1
ATOM 639 O O . LEU A 1 90 ? -0.586 -2.864 10.706 1.00 94.25 90 LEU A O 1
ATOM 643 N N . SER A 1 91 ? -1.254 -4.966 10.291 1.00 91.81 91 SER A N 1
ATOM 644 C CA . SER A 1 91 ? -0.747 -5.543 11.533 1.00 91.81 91 SER A CA 1
ATOM 645 C C . SER A 1 91 ? 0.234 -6.677 11.240 1.00 91.81 91 SER A C 1
ATOM 647 O O . SER A 1 91 ? 0.010 -7.449 10.303 1.00 91.81 91 SER A O 1
ATOM 649 N N . PRO A 1 92 ? 1.326 -6.807 12.016 1.00 89.06 92 PRO A N 1
ATOM 650 C CA . PRO A 1 92 ? 2.223 -7.945 11.890 1.00 89.06 92 PRO A CA 1
ATOM 651 C C . PRO A 1 92 ? 1.493 -9.226 12.297 1.00 89.06 92 PRO A C 1
ATOM 653 O O . PRO A 1 92 ? 0.839 -9.280 13.340 1.00 89.06 92 PRO A O 1
ATOM 656 N N . GLY A 1 93 ? 1.646 -10.272 11.493 1.00 80.25 93 GLY A N 1
ATOM 657 C CA . GLY A 1 93 ? 1.019 -11.564 11.738 1.00 80.25 93 GLY A CA 1
ATOM 658 C C . GLY A 1 93 ? 0.100 -12.002 10.606 1.00 80.25 93 GLY A C 1
ATOM 659 O O . GLY A 1 93 ? -0.160 -11.276 9.653 1.00 80.25 93 GLY A O 1
ATOM 660 N N . GLY A 1 94 ? -0.359 -13.242 10.720 1.00 69.00 94 GLY A N 1
ATOM 661 C CA . GLY A 1 94 ? -0.999 -13.975 9.633 1.00 69.00 94 GLY A CA 1
ATOM 662 C C . GLY A 1 94 ? -0.170 -15.196 9.248 1.00 69.00 94 GLY A C 1
ATOM 663 O O . GLY A 1 94 ? 1.032 -15.266 9.511 1.00 69.00 94 GLY A O 1
ATOM 664 N N . ALA A 1 95 ? -0.824 -16.194 8.660 1.00 71.38 95 ALA A N 1
ATOM 665 C CA . ALA A 1 95 ? -0.101 -17.277 8.013 1.00 71.38 95 ALA A CA 1
ATOM 666 C C . ALA A 1 95 ? 0.505 -16.714 6.727 1.00 71.38 95 ALA A C 1
ATOM 668 O O . ALA A 1 95 ? -0.231 -16.174 5.902 1.00 71.38 95 ALA A O 1
ATOM 669 N N . ALA A 1 96 ? 1.827 -16.822 6.569 1.00 76.06 96 ALA A N 1
ATOM 670 C CA . ALA A 1 96 ? 2.474 -16.435 5.325 1.00 76.06 96 ALA A CA 1
ATOM 671 C C . ALA A 1 96 ? 1.799 -17.175 4.168 1.00 76.06 96 ALA A C 1
ATOM 673 O O . ALA A 1 96 ? 1.717 -18.406 4.179 1.00 76.06 96 ALA A O 1
ATOM 674 N N . ALA A 1 97 ? 1.289 -16.417 3.198 1.00 76.44 97 ALA A N 1
ATOM 675 C CA . ALA A 1 97 ? 0.654 -17.007 2.036 1.00 76.44 97 ALA A CA 1
ATOM 676 C C . ALA A 1 97 ? 1.700 -17.808 1.247 1.00 76.44 97 ALA A C 1
ATOM 678 O O . ALA A 1 97 ? 2.672 -17.254 0.713 1.00 76.44 97 ALA A O 1
ATOM 679 N N . ASP A 1 98 ? 1.497 -19.122 1.192 1.00 68.50 98 ASP A N 1
ATOM 680 C CA . ASP A 1 98 ? 2.252 -20.028 0.335 1.00 68.50 98 ASP A CA 1
ATOM 681 C C . ASP A 1 98 ? 1.516 -20.135 -1.008 1.00 68.50 98 ASP A C 1
ATOM 683 O O . ASP A 1 98 ? 0.317 -20.413 -1.047 1.00 68.50 98 ASP A O 1
ATOM 687 N N . GLY A 1 99 ? 2.200 -19.825 -2.110 1.00 78.75 99 GLY A N 1
ATOM 688 C CA . GLY A 1 99 ? 1.580 -19.731 -3.438 1.00 78.75 99 GLY A CA 1
ATOM 689 C C . GLY A 1 99 ? 2.070 -18.540 -4.254 1.00 78.75 99 GLY A C 1
ATOM 690 O O . GLY A 1 99 ? 2.852 -17.731 -3.766 1.00 78.75 99 GLY A O 1
ATOM 691 N N . GLU A 1 100 ? 1.664 -18.446 -5.518 1.00 83.50 100 GLU A N 1
ATOM 692 C C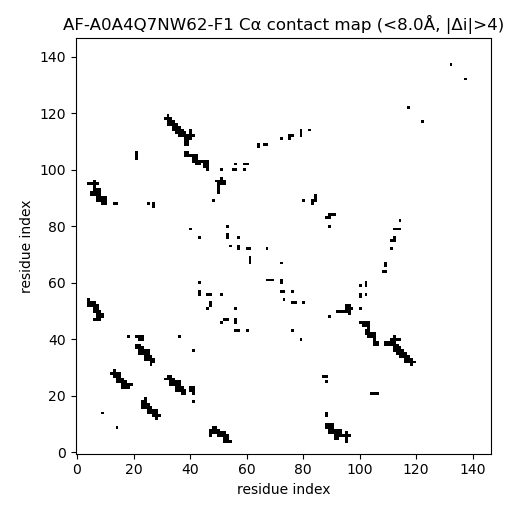A . GLU A 1 100 ? 2.074 -17.373 -6.434 1.00 83.50 100 GLU A CA 1
ATOM 693 C C . GLU A 1 100 ? 1.644 -15.987 -5.925 1.00 83.50 100 GLU A C 1
ATOM 695 O O . GLU A 1 100 ? 0.544 -15.824 -5.400 1.00 83.50 100 GLU A O 1
ATOM 700 N N . VAL A 1 101 ? 2.522 -14.986 -6.053 1.00 88.62 101 VAL A N 1
ATOM 701 C CA . VAL A 1 101 ? 2.189 -13.610 -5.663 1.00 88.62 101 VAL A CA 1
ATOM 702 C C . VAL A 1 101 ? 1.340 -12.990 -6.760 1.00 88.62 101 VAL A C 1
ATOM 704 O O . VAL A 1 101 ? 1.844 -12.701 -7.844 1.00 88.62 101 VAL A O 1
ATOM 707 N N . VAL A 1 102 ? 0.068 -12.747 -6.459 1.00 87.00 102 VAL A N 1
ATOM 708 C CA . VAL A 1 102 ? -0.836 -12.031 -7.358 1.00 87.00 102 VAL A CA 1
ATOM 709 C C . VAL A 1 102 ? -0.791 -10.548 -7.008 1.00 87.00 102 VAL A C 1
ATOM 711 O O . VAL A 1 102 ? -1.295 -10.120 -5.970 1.00 87.00 102 VAL A O 1
ATOM 714 N N . LEU A 1 103 ? -0.157 -9.762 -7.875 1.00 89.12 103 LEU A N 1
ATOM 715 C CA . LEU A 1 103 ? -0.207 -8.305 -7.795 1.00 89.12 103 LEU A CA 1
ATOM 716 C C . LEU A 1 103 ? -1.531 -7.804 -8.373 1.00 89.12 103 LEU A C 1
ATOM 718 O O . LEU A 1 103 ? -1.991 -8.305 -9.399 1.00 89.12 103 LEU A O 1
ATOM 722 N N . GLY A 1 104 ? -2.107 -6.795 -7.724 1.00 86.06 104 GLY A N 1
ATOM 723 C CA . GLY A 1 104 ? -3.299 -6.108 -8.210 1.00 86.06 104 GLY A CA 1
ATOM 724 C C . GLY A 1 104 ? -3.033 -5.207 -9.420 1.00 86.06 104 GLY A C 1
ATOM 725 O O . GLY A 1 104 ? -1.998 -5.293 -10.099 1.00 86.06 104 GLY A O 1
ATOM 726 N N . ASP A 1 105 ? -3.995 -4.322 -9.670 1.00 86.31 105 ASP A N 1
ATOM 727 C CA . ASP A 1 105 ? -3.869 -3.286 -10.688 1.00 86.31 105 ASP A CA 1
ATOM 728 C C . ASP A 1 105 ? -2.720 -2.320 -10.356 1.00 86.31 105 ASP A C 1
ATOM 730 O O . ASP A 1 105 ? -2.421 -2.058 -9.187 1.00 86.31 105 ASP A O 1
ATOM 734 N N . ALA A 1 106 ? -2.017 -1.871 -11.393 1.00 86.62 106 ALA A N 1
ATOM 735 C CA . ALA A 1 10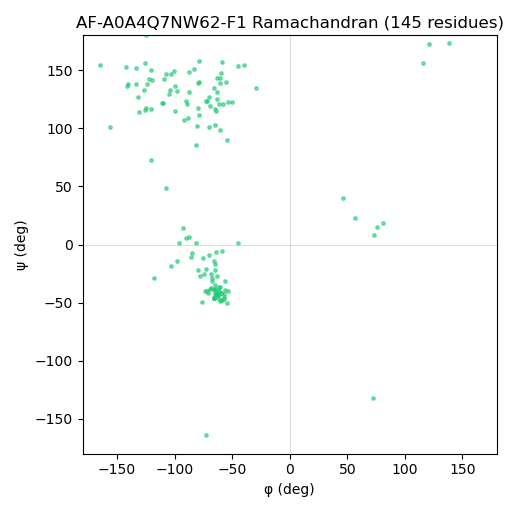6 ? -0.880 -0.969 -11.277 1.00 86.62 106 ALA A CA 1
ATOM 736 C C . ALA A 1 106 ? -0.548 -0.353 -12.642 1.00 86.62 106 ALA A C 1
ATOM 738 O O . ALA A 1 106 ? -0.782 -1.000 -13.671 1.00 86.62 106 ALA A O 1
ATOM 739 N N . PRO A 1 107 ? 0.080 0.837 -12.664 1.00 89.81 107 PRO A N 1
ATOM 740 C CA . PRO A 1 107 ? 0.472 1.514 -13.895 1.00 89.81 107 PRO A CA 1
ATOM 741 C C . PRO A 1 107 ? 1.424 0.677 -14.761 1.00 89.81 107 PRO A C 1
ATOM 743 O O . PRO A 1 107 ? 2.142 -0.201 -14.274 1.00 89.81 107 PRO A O 1
ATOM 746 N N . GLU A 1 108 ? 1.459 0.986 -16.061 1.00 90.75 108 GLU A N 1
ATOM 747 C CA . GLU A 1 108 ? 2.334 0.319 -17.038 1.00 90.75 108 GLU A CA 1
ATOM 748 C C . GLU A 1 108 ? 3.823 0.555 -16.735 1.00 90.75 108 GLU A C 1
ATOM 750 O O . GLU A 1 108 ? 4.644 -0.355 -16.845 1.00 90.75 108 GLU A O 1
ATOM 755 N N . ALA A 1 109 ? 4.164 1.766 -16.293 1.00 93.75 109 ALA A N 1
ATOM 756 C CA . ALA A 1 109 ? 5.503 2.124 -15.846 1.00 93.75 109 ALA A CA 1
ATOM 757 C C . ALA A 1 109 ? 5.593 2.110 -14.316 1.00 93.75 109 ALA A C 1
ATOM 759 O O . ALA A 1 109 ? 4.626 2.424 -13.621 1.00 93.75 109 ALA A O 1
ATOM 760 N N . TYR A 1 110 ? 6.779 1.795 -13.793 1.00 96.06 110 TYR A N 1
ATOM 761 C CA . TYR A 1 110 ? 7.021 1.864 -12.358 1.00 96.06 110 TYR A CA 1
ATOM 762 C C . TYR A 1 110 ? 6.878 3.304 -11.862 1.00 96.06 110 TYR A C 1
ATOM 764 O O . TYR A 1 110 ? 7.566 4.210 -12.333 1.00 96.06 110 TYR A O 1
ATOM 772 N N . ALA A 1 111 ? 6.022 3.479 -10.866 1.00 95.75 111 ALA A N 1
ATOM 773 C CA . ALA A 1 111 ? 5.921 4.683 -10.063 1.00 95.75 111 ALA A CA 1
ATOM 774 C C . ALA A 1 111 ? 6.039 4.274 -8.596 1.00 95.75 111 ALA A C 1
ATOM 776 O O . ALA A 1 111 ? 5.392 3.310 -8.172 1.00 95.75 111 ALA A O 1
ATOM 777 N N . ALA A 1 112 ? 6.866 4.986 -7.830 1.00 96.19 112 ALA A N 1
ATOM 778 C CA . ALA A 1 112 ? 7.032 4.700 -6.412 1.00 96.19 112 ALA A CA 1
ATOM 779 C C . ALA A 1 112 ? 5.663 4.741 -5.697 1.00 96.19 112 ALA A C 1
ATOM 781 O O . ALA A 1 112 ? 4.834 5.595 -6.025 1.00 96.19 112 ALA A O 1
ATOM 782 N N . PRO A 1 113 ? 5.398 3.815 -4.762 1.00 96.75 113 PRO A N 1
ATOM 783 C CA . PRO A 1 113 ? 4.176 3.825 -3.981 1.00 96.75 113 PRO A CA 1
ATOM 784 C C . PRO A 1 113 ? 4.111 5.091 -3.126 1.00 96.75 113 PRO A C 1
ATOM 786 O O . PRO A 1 113 ? 5.063 5.422 -2.417 1.00 96.75 113 PRO A O 1
ATOM 789 N N . LEU A 1 114 ? 2.971 5.775 -3.167 1.00 96.00 114 LEU A N 1
ATOM 790 C CA . LEU A 1 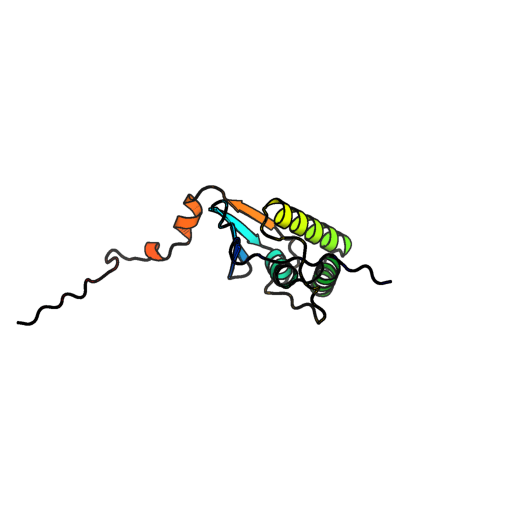114 ? 2.738 6.989 -2.392 1.00 96.00 114 LEU A CA 1
ATOM 791 C C . LEU A 1 114 ? 1.480 6.818 -1.545 1.00 96.00 114 LEU A C 1
ATOM 793 O O . LEU A 1 114 ? 0.397 6.652 -2.097 1.00 96.00 114 LEU A O 1
ATOM 797 N N . LEU A 1 115 ? 1.636 6.873 -0.221 1.00 96.75 115 LEU A N 1
ATOM 798 C CA . LEU A 1 115 ? 0.531 6.892 0.735 1.00 96.75 115 LEU A CA 1
ATOM 799 C C . LEU A 1 115 ? 0.298 8.337 1.187 1.00 96.75 115 LEU A C 1
ATOM 801 O O . LEU A 1 115 ? 1.154 8.945 1.828 1.00 96.75 115 LEU A O 1
ATOM 805 N N . GLN A 1 116 ? -0.857 8.895 0.849 1.00 94.69 116 GLN A N 1
ATOM 806 C CA . GLN A 1 116 ? -1.273 10.231 1.258 1.00 94.69 116 GLN A CA 1
ATOM 807 C C . GLN A 1 116 ? -2.323 10.121 2.353 1.00 94.69 116 GLN A C 1
ATOM 809 O O . GLN A 1 116 ? -3.305 9.409 2.188 1.00 94.69 116 GLN A O 1
ATOM 814 N N . ARG A 1 117 ? -2.117 10.838 3.458 1.00 91.94 117 ARG A N 1
ATOM 815 C CA . ARG A 1 117 ? -3.008 10.875 4.623 1.00 91.94 117 ARG A CA 1
ATOM 816 C C . ARG A 1 117 ? -3.878 12.129 4.580 1.00 91.94 117 ARG A C 1
ATOM 818 O O . ARG A 1 117 ? -3.360 13.216 4.332 1.00 91.94 117 ARG A O 1
ATOM 825 N N . TYR A 1 118 ? -5.161 11.975 4.883 1.00 88.56 118 TYR A N 1
ATOM 826 C CA . TYR A 1 118 ? -6.137 13.057 4.949 1.00 88.56 118 TYR A CA 1
ATOM 827 C C . TYR A 1 118 ? -6.910 12.944 6.264 1.00 88.56 118 TYR A C 1
ATOM 829 O O . TYR A 1 118 ? -7.628 11.970 6.499 1.00 88.56 118 TYR A O 1
ATOM 837 N N . ASP A 1 119 ? -6.724 13.930 7.139 1.00 79.94 119 ASP A N 1
ATOM 838 C CA . ASP A 1 119 ? -7.409 14.018 8.435 1.00 79.94 119 ASP A CA 1
ATOM 839 C C . ASP A 1 119 ? -8.643 14.934 8.430 1.00 79.94 119 ASP A C 1
ATOM 841 O O . ASP A 1 119 ? -9.481 14.833 9.326 1.00 79.94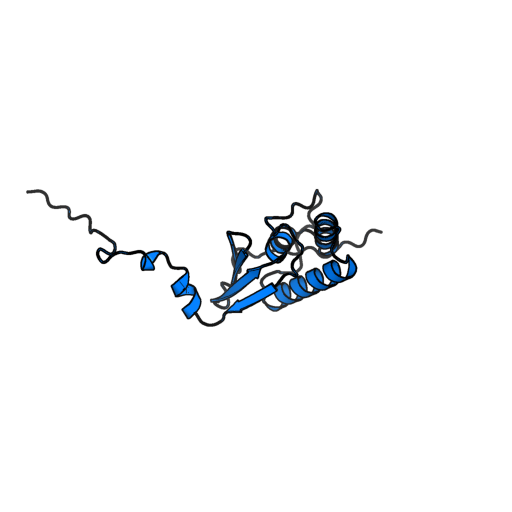 119 ASP A O 1
ATOM 845 N N . ASP A 1 120 ? -8.811 15.755 7.394 1.00 66.94 120 ASP A N 1
ATOM 846 C CA . ASP A 1 120 ? -9.987 16.600 7.210 1.00 66.94 120 ASP A CA 1
ATOM 847 C C . ASP A 1 120 ? -11.086 15.867 6.425 1.00 66.94 120 ASP A C 1
ATOM 849 O O . ASP A 1 120 ? -10.920 15.495 5.260 1.00 66.94 120 ASP A O 1
ATOM 853 N N . MET A 1 121 ? -12.262 15.726 7.047 1.00 55.72 121 MET A N 1
ATOM 854 C CA . MET A 1 121 ? -13.477 15.142 6.452 1.00 55.72 121 MET A CA 1
ATOM 855 C C . MET A 1 121 ? -13.984 15.870 5.187 1.00 55.72 121 MET A C 1
ATOM 857 O O . MET A 1 121 ? -14.931 15.406 4.558 1.00 55.72 121 MET A O 1
ATOM 861 N N . GLU A 1 122 ? -13.394 17.002 4.794 1.00 55.44 122 GLU A N 1
ATOM 862 C CA . GLU A 1 122 ? -13.821 17.783 3.625 1.00 55.44 122 GLU A CA 1
ATOM 863 C C . GLU A 1 122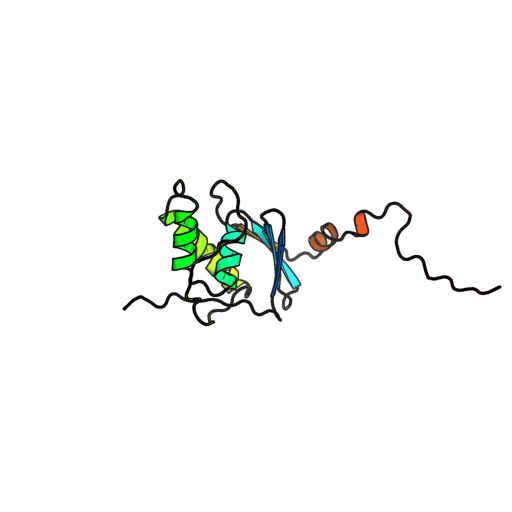 ? -13.573 17.038 2.297 1.00 55.44 122 GLU A C 1
ATOM 865 O O . GLU A 1 122 ? -14.352 17.179 1.358 1.00 55.44 122 GLU A O 1
ATOM 870 N N . TYR A 1 123 ? -12.560 16.161 2.234 1.00 54.81 123 TYR A N 1
ATOM 871 C CA . TYR A 1 123 ? -12.297 15.341 1.041 1.00 54.81 123 TYR A CA 1
ATOM 872 C C . TYR A 1 123 ? -13.301 14.186 0.869 1.00 54.81 123 TYR A C 1
ATOM 874 O O . TYR A 1 123 ? -13.576 13.771 -0.254 1.00 54.81 123 TYR A O 1
ATOM 882 N N . LEU A 1 124 ? -13.915 13.708 1.962 1.00 53.00 124 LEU A N 1
ATOM 883 C CA . LEU A 1 124 ? -14.967 12.679 1.929 1.00 53.00 124 LEU A CA 1
ATOM 884 C C . LEU A 1 124 ? -16.272 13.193 1.296 1.00 53.00 124 LEU A C 1
ATOM 886 O O . LEU A 1 124 ? -17.019 12.402 0.732 1.00 53.00 124 LEU A O 1
ATOM 890 N N . LEU A 1 125 ? -16.528 14.507 1.327 1.00 54.91 125 LEU A N 1
ATOM 891 C CA . LEU A 1 125 ? -17.674 15.120 0.639 1.00 54.91 125 LEU A CA 1
ATOM 892 C C . LEU A 1 125 ? -17.505 15.166 -0.890 1.00 54.91 125 LEU A C 1
ATOM 894 O O . LEU A 1 125 ? -18.502 15.275 -1.600 1.00 54.91 125 LEU A O 1
ATOM 898 N N . LEU A 1 126 ? -16.269 15.082 -1.401 1.00 54.06 126 LEU A N 1
ATOM 899 C CA . LEU A 1 126 ? -15.978 15.117 -2.842 1.00 54.06 126 LEU A CA 1
ATOM 900 C C . LEU A 1 126 ? -16.220 13.771 -3.540 1.00 54.06 126 LEU A C 1
ATOM 902 O O . LEU A 1 126 ? -16.420 13.752 -4.751 1.00 54.06 126 LEU A O 1
ATOM 906 N N . LEU A 1 127 ? -16.214 12.667 -2.789 1.00 55.56 127 LEU A N 1
ATOM 907 C CA . LEU A 1 127 ? -16.477 11.311 -3.290 1.00 55.56 127 LEU A CA 1
ATOM 908 C C . LEU A 1 127 ? -17.939 10.880 -3.092 1.00 55.56 127 LEU A C 1
ATOM 910 O O . LEU A 1 127 ? -18.295 9.752 -3.431 1.00 55.56 127 LEU A O 1
ATOM 914 N N . ASP A 1 128 ? -18.787 11.754 -2.539 1.00 55.78 128 ASP A N 1
ATOM 915 C CA . ASP A 1 128 ? -20.202 11.453 -2.348 1.00 55.78 128 ASP A CA 1
ATOM 916 C C . ASP A 1 128 ? -20.980 11.643 -3.672 1.00 55.78 128 ASP A C 1
ATOM 918 O O . ASP A 1 128 ? -21.045 12.766 -4.191 1.00 55.78 128 ASP A O 1
ATOM 922 N N . PRO A 1 129 ? -21.594 10.580 -4.234 1.00 53.44 129 PRO A N 1
ATOM 923 C CA . PRO A 1 129 ? -22.313 10.647 -5.508 1.00 53.44 129 PRO A CA 1
ATOM 924 C C . PRO A 1 129 ? -23.553 11.558 -5.482 1.00 53.44 129 PRO A C 1
ATOM 926 O O . PRO A 1 129 ? -24.151 11.800 -6.529 1.00 53.44 129 PRO A O 1
ATOM 929 N N . VAL A 1 130 ? -23.963 12.103 -4.327 1.00 55.12 130 VAL A N 1
ATOM 930 C CA . VAL A 1 130 ? -25.098 13.042 -4.266 1.00 55.12 130 VAL A CA 1
ATOM 931 C C . VAL A 1 130 ? -24.820 14.417 -4.891 1.00 55.12 130 VAL A C 1
ATOM 933 O O . VAL A 1 130 ? -25.773 15.172 -5.078 1.00 55.12 130 VAL A O 1
ATOM 936 N N . HIS A 1 131 ? -23.578 14.759 -5.266 1.00 53.56 131 HIS A N 1
ATOM 937 C CA . HIS A 1 131 ? -23.286 16.012 -5.988 1.00 53.56 131 HIS A CA 1
ATOM 938 C C . HIS A 1 131 ? -23.682 15.993 -7.479 1.00 53.56 131 HIS A C 1
ATOM 940 O O . HIS A 1 131 ? -23.728 17.057 -8.094 1.00 53.56 131 HIS A O 1
ATOM 946 N N . GLU A 1 132 ? -24.023 14.831 -8.052 1.00 44.50 132 GLU A N 1
ATOM 947 C CA . GLU A 1 132 ? -24.638 14.720 -9.391 1.00 44.50 132 GLU A CA 1
ATOM 948 C C . GLU A 1 132 ? -26.176 14.697 -9.346 1.00 44.50 132 GLU A C 1
ATOM 950 O O . GLU A 1 132 ? -26.838 14.361 -10.330 1.00 44.50 132 GLU A O 1
ATOM 955 N N . ALA A 1 133 ? -26.787 15.067 -8.218 1.00 44.19 133 ALA A N 1
ATOM 956 C CA . ALA A 1 133 ? -28.189 15.438 -8.256 1.00 44.19 133 ALA A CA 1
ATOM 957 C C . ALA A 1 133 ? -28.308 16.783 -8.993 1.00 44.19 133 ALA A C 1
ATOM 959 O O . ALA A 1 133 ? -28.105 17.844 -8.404 1.00 44.19 133 ALA A O 1
ATOM 960 N N . ASP A 1 134 ? -28.703 16.745 -10.272 1.00 49.34 134 ASP A N 1
ATOM 961 C CA . ASP A 1 134 ? -29.548 17.802 -10.845 1.00 49.34 134 ASP A CA 1
ATOM 962 C C . ASP A 1 134 ? -30.611 18.216 -9.801 1.00 49.34 134 ASP A C 1
ATOM 964 O O . ASP A 1 134 ? -30.977 17.399 -8.951 1.00 49.34 134 ASP A O 1
ATOM 968 N N . ASP A 1 135 ? -31.130 19.450 -9.879 1.00 53.00 135 ASP A N 1
ATOM 969 C CA . ASP A 1 135 ? -32.060 20.139 -8.944 1.00 53.00 135 ASP A CA 1
ATOM 970 C C . ASP A 1 135 ? -33.292 19.337 -8.412 1.00 53.00 135 ASP A C 1
ATOM 972 O O . ASP A 1 135 ? -34.102 19.840 -7.633 1.00 53.00 135 ASP A O 1
ATOM 976 N N . ASN A 1 136 ? -33.452 18.068 -8.782 1.00 55.28 136 ASN A N 1
ATOM 977 C CA . ASN A 1 136 ? -34.489 17.120 -8.397 1.00 55.28 136 ASN A CA 1
ATOM 978 C C . ASN A 1 136 ? -34.001 16.013 -7.428 1.00 55.28 136 ASN A C 1
ATOM 980 O O . ASN A 1 136 ? -34.290 14.835 -7.644 1.00 55.28 136 ASN A O 1
ATOM 984 N N . GLY A 1 137 ? -33.302 16.382 -6.347 1.00 44.19 137 GLY A N 1
ATOM 985 C CA . GLY A 1 137 ? -32.769 15.467 -5.322 1.00 44.19 137 GLY A CA 1
ATOM 986 C C . GLY A 1 137 ? -33.716 14.358 -4.809 1.00 44.19 137 GLY A C 1
ATOM 987 O O . GLY A 1 137 ? -34.943 14.476 -4.808 1.00 44.19 137 GLY A O 1
ATOM 988 N N . TRP A 1 138 ? -33.121 13.252 -4.349 1.00 49.84 138 TRP A N 1
ATOM 989 C CA . TRP A 1 138 ? -33.809 12.099 -3.746 1.00 49.84 138 TRP A CA 1
ATOM 990 C C . TRP A 1 138 ? -34.221 12.347 -2.278 1.00 49.84 138 TRP A C 1
ATOM 992 O O . TRP A 1 138 ? -33.565 13.138 -1.600 1.00 49.84 138 TRP A O 1
ATOM 1002 N N . PRO A 1 139 ? -35.220 11.617 -1.724 1.00 62.88 139 PRO A N 1
ATOM 1003 C CA . PRO A 1 139 ? -36.043 10.577 -2.350 1.00 62.88 139 PRO A CA 1
ATOM 1004 C C . PRO A 1 139 ? -37.496 11.003 -2.628 1.00 62.88 139 PRO A C 1
ATOM 1006 O O . PRO A 1 139 ? -38.135 11.701 -1.841 1.00 62.88 139 PRO A O 1
ATOM 1009 N N . GLN A 1 140 ? -38.062 10.472 -3.717 1.00 59.72 140 GLN A N 1
ATOM 1010 C CA . GLN A 1 140 ? -39.508 10.459 -3.949 1.00 59.72 140 GLN A CA 1
ATOM 1011 C C . GLN A 1 140 ? -40.152 9.589 -2.867 1.00 59.72 140 GLN A C 1
ATOM 1013 O O . GLN A 1 140 ? -40.076 8.359 -2.912 1.00 59.72 140 GLN A O 1
ATOM 1018 N N . ALA A 1 141 ? -40.767 10.230 -1.874 1.00 51.44 141 ALA A N 1
ATOM 1019 C CA . ALA A 1 141 ? -41.653 9.544 -0.953 1.00 51.44 141 ALA A CA 1
ATOM 1020 C C . ALA A 1 141 ? -42.657 8.732 -1.781 1.00 51.44 141 ALA A C 1
ATOM 1022 O O . ALA A 1 141 ? -43.372 9.286 -2.621 1.00 51.44 141 ALA A O 1
ATOM 1023 N N . LEU A 1 142 ? -42.696 7.417 -1.542 1.00 55.75 142 LEU A N 1
ATOM 1024 C CA . LEU A 1 142 ? -43.782 6.543 -1.968 1.00 55.75 142 LEU A CA 1
ATOM 1025 C C . LEU A 1 142 ? -45.077 7.136 -1.414 1.00 55.75 142 LEU A C 1
ATOM 1027 O O . LEU A 1 142 ? -45.484 6.843 -0.290 1.00 55.75 142 LEU A O 1
ATOM 1031 N N . THR A 1 143 ? -45.708 8.015 -2.185 1.00 45.69 143 THR A N 1
ATOM 1032 C CA . THR A 1 143 ? -46.994 8.577 -1.811 1.00 45.69 143 THR A CA 1
ATOM 1033 C C . THR A 1 143 ? -48.023 7.538 -2.204 1.00 45.69 143 THR A C 1
ATOM 1035 O O . THR A 1 143 ? -48.573 7.538 -3.302 1.00 45.69 143 THR A O 1
ATOM 1038 N 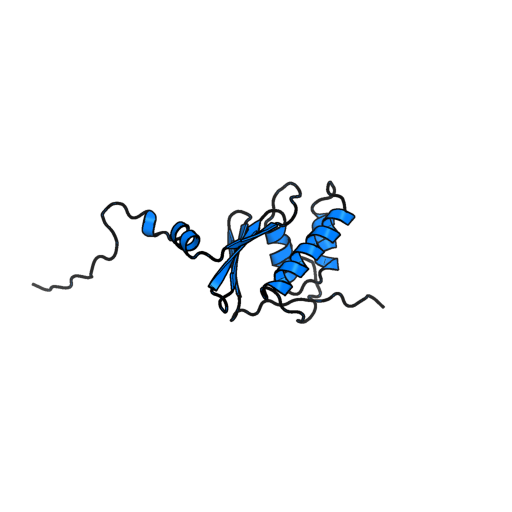N . GLY A 1 144 ? -48.240 6.592 -1.296 1.00 51.47 144 GLY A N 1
ATOM 1039 C CA . GLY A 1 144 ? -49.490 5.864 -1.264 1.00 51.47 144 GLY A CA 1
ATOM 1040 C C . GLY A 1 144 ? -50.619 6.860 -1.014 1.00 51.47 144 GLY A C 1
ATOM 1041 O O . GLY A 1 144 ? -50.639 7.543 0.007 1.00 51.47 144 GLY A O 1
ATOM 1042 N N . SER A 1 145 ? -51.572 6.934 -1.936 1.00 44.53 145 SER A N 1
ATOM 1043 C CA . SER A 1 145 ? -52.963 7.241 -1.611 1.00 44.53 145 SER A CA 1
ATOM 1044 C C . SER A 1 145 ? -53.874 6.690 -2.696 1.00 44.53 145 SER A C 1
ATOM 1046 O O . SER A 1 145 ? -54.006 7.231 -3.787 1.00 44.53 145 SER A O 1
ATOM 1048 N N . THR A 1 146 ? -54.465 5.554 -2.345 1.00 42.41 146 THR A N 1
ATOM 1049 C CA . THR A 1 146 ? -55.844 5.161 -2.623 1.00 42.41 146 THR A CA 1
ATOM 1050 C C . THR A 1 146 ? -56.795 6.358 -2.726 1.00 42.41 146 THR A C 1
ATOM 1052 O O . THR A 1 146 ? -56.802 7.209 -1.835 1.00 42.41 146 THR A O 1
ATOM 1055 N N . GLY A 1 147 ? -57.651 6.355 -3.750 1.00 41.09 147 GLY A N 1
ATOM 1056 C CA . GLY A 1 147 ? -58.788 7.266 -3.900 1.00 41.09 147 GLY A CA 1
ATOM 1057 C C . GLY A 1 147 ? -59.415 7.170 -5.276 1.00 41.09 147 GLY A C 1
ATOM 1058 O O . GLY A 1 147 ? -59.020 7.986 -6.131 1.00 41.09 147 GLY A O 1
#

Foldseek 3Di:
DPPPAWAKAADVVQWDWDDDPQWIWIAGPVQRKIKIKHALRQQLCVQRNVRAGLVLSLVVVCVLAVVDDSVVSSVLSVVSVVVCVVVVRIDTDDDRDDDHRGGDDHDSHGDRMDMDMDNDCPVVVVPDPQVPDDVDDDDDPPDDDDD

Mean predicted aligned error: 10.36 Å

Organism: NCBI:txid598652

InterPro domains:
  IPR008792 Coenzyme PQQ synthesis protein D [PF05402] (23-90)
  IPR041881 Coenzyme PQQ synthesis protein D superfamily [G3DSA:1.10.10.1150] (6-91)

Secondary structure (DSSP, 8-state):
----PPPEE--TTTEEEEEETTEEEEEETTTTEEEEEETTHHHHHHHHTTT--HHHHHHHHHHH-TTS-HHHHHHHHHHHHHHHHHTTSSEE-S----S--------SS----EEEEE--TTTTTTS-GGGG--SS-S---------

Solvent-accessible surface area (backbone atoms only — not comparable to full-atom values): 8569 Å² total; per-residue (Å²): 133,80,79,82,56,67,15,24,30,55,52,78,88,40,38,50,72,52,76,54,98,51,33,23,42,38,35,35,64,83,77,70,35,38,33,46,23,28,40,38,25,27,16,49,48,50,24,33,54,62,5,33,20,59,68,58,48,34,51,51,50,36,66,75,29,76,89,53,58,57,69,56,47,46,51,43,52,51,52,48,52,53,50,34,44,75,70,65,57,34,42,87,39,64,72,60,53,83,72,85,85,64,64,48,62,50,62,97,61,87,37,74,53,43,81,46,80,43,83,63,71,70,64,60,63,73,73,44,76,72,77,74,51,60,101,75,65,84,77,84,74,84,76,83,72,90,132

pLDDT: mean 82.39, std 17.73, range [36.91, 97.5]

Sequence (147 aa):
MMAEGTAYAVEPGKVVHETLDGETILIALTTGVYYSLTGTGPAAWSALSQGVPVERCTAALAARYPGADPAQVASDVAALTGQLLAEELLSPGGAAADGEVVLGDAPEAYAAPLLQRYDDMEYLLLLDPVHEADDNGWPQALTGSTG